Protein AF-A0A1L8ZC29-F1 (afdb_monomer_lite)

Foldseek 3Di:
DDDDCVVPVVVVVVVVVVVVVVLQPLLVLLQVLLCVQQNQLLNLLLSLQSNLLVVLQLHNVSSNVLSPQSNVQLNVQLPDDDDPVCNVVSSVPVSNPVSNVVSNVCCVPPSNVSNVVLVVLLVVLVVLVVVLVVVDPVSVVVSVVCLVCQLVVVVPDSSNVSSVPVVVPD

Organism: Borrelia bissettiae (NCBI:txid64897)

InterPro domains:
  IPR003352 Phosphotransferase system, EIIC [PF02378] (9-167)
  IPR013014 Phosphotransferase system, EIIC component, type 2 [PS51104] (1-170)
  IPR050864 Bacterial PTS System Sugar Transport Components [PTHR30505] (7-170)

Sequence (170 aa):
DGPNFSEHPFYKQIADIGSVAFGLMLPVLAGFISMSIADKPGLAPGLVGGVMSGNVKAGFLGAIFAGFLAGYVARFLARRSVPEWLRPVMPIFVIPLISTTIVGFFMLYVGVYVGEFMGVLESGLKSLQSNSETFGVLGKIFLGLVLGSMITVDMGGPFNKVAFLFGVGL

Radius of gyration: 19.8 Å; chains: 1; bounding box: 46×38×58 Å

pLDDT: mean 90.66, std 8.18, range [42.75, 98.5]

Structure (mmCIF, N/CA/C/O backbone):
data_AF-A0A1L8ZC29-F1
#
_entry.id   AF-A0A1L8ZC29-F1
#
loop_
_atom_site.group_PDB
_atom_site.id
_atom_site.type_symbol
_atom_site.label_atom_id
_atom_site.label_alt_id
_atom_site.label_comp_id
_atom_site.label_asym_id
_atom_site.label_entity_id
_atom_site.label_seq_id
_atom_site.pdbx_PDB_ins_code
_atom_site.Cartn_x
_atom_site.Cartn_y
_atom_site.Cartn_z
_atom_site.occupancy
_atom_site.B_iso_or_equiv
_atom_site.auth_seq_id
_atom_site.auth_comp_id
_atom_site.auth_asym_id
_atom_site.auth_atom_id
_atom_site.pdbx_PDB_model_num
ATOM 1 N N . ASP A 1 1 ? 11.180 -6.069 -22.873 1.00 42.75 1 ASP A N 1
ATOM 2 C CA . ASP A 1 1 ? 11.409 -7.453 -23.343 1.00 42.75 1 ASP A CA 1
ATOM 3 C C . ASP A 1 1 ? 12.067 -8.301 -22.268 1.00 42.75 1 ASP A C 1
ATOM 5 O O . ASP A 1 1 ? 13.285 -8.320 -22.141 1.00 42.75 1 ASP A O 1
ATOM 9 N N . GLY A 1 2 ? 11.251 -8.943 -21.430 1.00 62.16 2 GLY A N 1
ATOM 10 C CA . GLY A 1 2 ? 11.735 -9.944 -20.479 1.00 62.16 2 GLY A CA 1
ATOM 11 C C . GLY A 1 2 ? 11.930 -11.310 -21.152 1.00 62.16 2 GLY A C 1
ATOM 12 O O . GLY A 1 2 ? 11.455 -11.517 -22.271 1.00 62.16 2 GLY A O 1
ATOM 13 N N . PRO A 1 3 ? 12.607 -12.258 -20.487 1.00 66.88 3 PRO A N 1
ATOM 14 C CA . PRO A 1 3 ? 12.723 -13.625 -20.985 1.00 66.88 3 PRO A CA 1
ATOM 15 C C . PRO A 1 3 ? 11.333 -14.251 -21.200 1.00 66.88 3 PRO A C 1
ATOM 17 O O . PRO A 1 3 ? 10.499 -14.280 -20.295 1.00 66.88 3 PRO A O 1
ATOM 20 N N . ASN A 1 4 ? 11.073 -14.741 -22.415 1.00 76.00 4 ASN A N 1
ATOM 21 C CA . ASN A 1 4 ? 9.815 -15.396 -22.760 1.00 76.00 4 ASN A CA 1
ATOM 22 C C . ASN A 1 4 ? 9.867 -16.873 -22.350 1.00 76.00 4 ASN A C 1
ATOM 24 O O . ASN A 1 4 ? 10.484 -17.694 -23.022 1.00 76.00 4 ASN A O 1
ATOM 28 N N . PHE A 1 5 ? 9.196 -17.217 -21.252 1.00 82.19 5 PHE A N 1
ATOM 29 C CA . PHE A 1 5 ? 9.131 -18.592 -20.749 1.00 82.19 5 PHE A CA 1
ATOM 30 C C . PHE A 1 5 ? 7.955 -19.402 -21.314 1.00 82.19 5 PHE A C 1
ATOM 32 O O . PHE A 1 5 ? 7.661 -20.480 -20.804 1.00 82.19 5 PHE A O 1
ATOM 39 N N . SER A 1 6 ? 7.266 -18.918 -22.356 1.00 80.00 6 SER A N 1
ATOM 40 C CA . SER A 1 6 ? 6.094 -19.608 -22.925 1.00 80.00 6 SER A CA 1
ATOM 41 C C . SER A 1 6 ? 6.416 -21.023 -23.410 1.00 80.00 6 SER A C 1
ATOM 43 O O . SER A 1 6 ? 5.568 -21.906 -23.319 1.00 80.00 6 SER A O 1
ATOM 45 N N . GLU A 1 7 ? 7.650 -21.248 -23.859 1.00 85.44 7 GLU A N 1
ATOM 46 C CA . GLU A 1 7 ? 8.144 -22.544 -24.339 1.00 85.44 7 GLU A CA 1
ATOM 47 C C . GLU A 1 7 ? 8.730 -23.422 -23.217 1.00 85.44 7 GLU A C 1
ATOM 49 O O . GLU A 1 7 ? 9.054 -24.589 -23.436 1.00 85.44 7 GLU A O 1
ATOM 54 N N . HIS A 1 8 ? 8.829 -22.900 -21.989 1.00 89.56 8 HIS A N 1
ATOM 55 C CA . HIS A 1 8 ? 9.391 -23.605 -20.840 1.00 89.56 8 HIS A CA 1
ATOM 56 C C . HIS A 1 8 ? 8.429 -23.598 -19.636 1.00 89.56 8 HIS A C 1
ATOM 58 O O . HIS A 1 8 ? 8.551 -22.751 -18.743 1.00 89.56 8 HIS A O 1
ATOM 64 N N . PRO A 1 9 ? 7.502 -24.576 -19.555 1.00 88.19 9 PRO A N 1
ATOM 65 C CA . PRO A 1 9 ? 6.423 -24.593 -18.563 1.00 88.19 9 PRO A CA 1
ATOM 66 C C . PRO A 1 9 ? 6.889 -24.495 -17.104 1.00 88.19 9 PRO A C 1
ATOM 68 O O . PRO A 1 9 ? 6.255 -23.813 -16.304 1.00 88.19 9 PRO A O 1
ATOM 71 N N . PHE A 1 10 ? 8.011 -25.133 -16.759 1.00 92.19 10 PHE A N 1
ATOM 72 C CA . PHE A 1 10 ? 8.571 -25.091 -15.406 1.00 92.19 10 PHE A CA 1
ATOM 73 C C . PHE A 1 10 ? 9.043 -23.682 -15.009 1.00 92.19 10 PHE A C 1
ATOM 75 O O . PHE A 1 10 ? 8.689 -23.184 -13.943 1.00 92.19 10 PHE A O 1
ATOM 82 N N . TYR A 1 11 ? 9.795 -22.999 -15.879 1.00 90.75 11 TYR A N 1
ATOM 83 C CA . TYR A 1 11 ? 10.269 -21.638 -15.601 1.00 90.75 11 TYR A CA 1
ATOM 84 C C . TYR A 1 11 ? 9.126 -20.626 -15.598 1.00 90.75 11 TYR A C 1
ATOM 86 O O . TYR A 1 11 ? 9.135 -19.700 -14.788 1.00 90.75 11 TYR A O 1
ATOM 94 N N . LYS A 1 12 ? 8.106 -20.840 -16.437 1.00 90.12 12 LYS A N 1
ATOM 95 C CA . LYS A 1 12 ? 6.887 -20.032 -16.418 1.00 90.12 12 LYS A CA 1
ATOM 96 C C . LYS A 1 12 ? 6.177 -20.107 -15.065 1.00 90.12 12 LYS A C 1
ATOM 98 O O . LYS A 1 12 ? 5.857 -19.069 -14.504 1.00 90.12 12 LYS A O 1
ATOM 103 N N . GLN A 1 13 ? 6.010 -21.305 -14.501 1.00 91.88 13 GLN A N 1
ATOM 104 C CA . GLN A 1 13 ? 5.400 -21.470 -13.175 1.00 91.88 13 GLN A CA 1
ATOM 105 C C . GLN A 1 13 ? 6.171 -20.719 -12.081 1.00 91.88 13 GLN A C 1
ATOM 107 O O . GLN A 1 13 ? 5.561 -20.083 -11.225 1.00 91.88 13 GLN A O 1
ATOM 112 N N . ILE A 1 14 ? 7.507 -20.752 -12.119 1.00 92.69 14 ILE A N 1
ATOM 113 C CA . ILE A 1 14 ? 8.344 -19.995 -11.176 1.00 92.69 14 ILE A CA 1
ATOM 114 C C . ILE A 1 14 ? 8.129 -18.484 -11.347 1.00 92.69 14 ILE A C 1
ATOM 116 O O . ILE A 1 14 ? 7.972 -17.773 -10.353 1.00 92.69 14 ILE A O 1
ATOM 120 N N . ALA A 1 15 ? 8.094 -17.993 -12.589 1.00 89.00 15 ALA A N 1
ATOM 121 C CA . ALA A 1 15 ? 7.845 -16.583 -12.880 1.00 89.00 15 ALA A CA 1
ATOM 122 C C . ALA A 1 15 ? 6.455 -16.134 -12.396 1.00 89.00 15 ALA A C 1
ATOM 124 O O . ALA A 1 15 ? 6.352 -15.103 -11.734 1.00 89.00 15 ALA A O 1
ATOM 125 N N . ASP A 1 16 ? 5.416 -16.941 -12.634 1.00 90.12 16 ASP A N 1
ATOM 126 C CA . ASP A 1 16 ? 4.041 -16.660 -12.207 1.00 90.12 16 ASP A CA 1
ATOM 127 C C . ASP A 1 16 ? 3.933 -16.576 -10.670 1.00 90.12 16 ASP A C 1
ATOM 129 O O . ASP A 1 16 ? 3.287 -15.670 -10.137 1.00 90.12 16 ASP A O 1
ATOM 133 N N . ILE A 1 17 ? 4.623 -17.461 -9.935 1.00 92.25 17 ILE A N 1
ATOM 134 C CA . ILE A 1 17 ? 4.730 -17.380 -8.464 1.00 92.25 17 ILE A CA 1
ATOM 135 C C . ILE A 1 17 ? 5.389 -16.059 -8.044 1.00 92.25 17 ILE A C 1
ATOM 137 O O . ILE A 1 17 ? 4.923 -15.399 -7.111 1.00 92.25 17 ILE A O 1
ATOM 141 N N . GLY A 1 18 ? 6.448 -15.647 -8.747 1.00 89.94 18 GLY A N 1
ATOM 142 C CA . GLY A 1 18 ? 7.095 -14.354 -8.541 1.00 89.94 18 GLY A CA 1
ATOM 143 C C . GLY A 1 18 ? 6.129 -13.184 -8.738 1.00 89.94 18 GLY A C 1
ATOM 144 O O . GLY A 1 18 ? 6.053 -12.303 -7.883 1.00 89.94 18 GLY A O 1
ATOM 145 N N . SER A 1 19 ? 5.332 -13.196 -9.809 1.00 87.12 19 SER A N 1
ATOM 146 C CA . SER A 1 19 ? 4.326 -12.163 -10.082 1.00 87.12 19 SER A CA 1
ATOM 147 C C . SER A 1 19 ? 3.270 -12.066 -8.978 1.00 87.12 19 SER A C 1
ATOM 149 O O . SER A 1 19 ? 2.916 -10.959 -8.568 1.00 87.12 19 SER A O 1
ATOM 151 N N . VAL A 1 20 ? 2.814 -13.200 -8.435 1.00 91.25 20 VAL A N 1
ATOM 152 C CA . VAL A 1 20 ? 1.909 -13.214 -7.274 1.00 91.25 20 VAL A CA 1
ATOM 153 C C . VAL A 1 20 ? 2.578 -12.572 -6.056 1.00 91.25 20 VAL A C 1
ATOM 155 O O . VAL A 1 20 ? 1.971 -11.724 -5.401 1.00 91.25 20 VAL A O 1
ATOM 158 N N . ALA A 1 21 ? 3.837 -12.919 -5.771 1.00 90.00 21 ALA A N 1
ATOM 159 C CA . ALA A 1 21 ? 4.580 -12.348 -4.650 1.00 90.00 21 ALA A CA 1
ATOM 160 C C . ALA A 1 21 ? 4.760 -10.823 -4.781 1.00 90.00 21 ALA A C 1
ATOM 162 O O . ALA A 1 21 ? 4.547 -10.097 -3.809 1.00 90.00 21 ALA A O 1
ATOM 163 N N . PHE A 1 22 ? 5.072 -10.317 -5.979 1.00 86.44 22 PHE A N 1
ATOM 164 C CA . PHE A 1 22 ? 5.141 -8.875 -6.239 1.00 86.44 22 PHE A CA 1
ATOM 165 C C . PHE A 1 22 ? 3.788 -8.181 -6.046 1.00 86.44 22 PHE A C 1
ATOM 167 O O . PHE A 1 22 ? 3.735 -7.092 -5.471 1.00 86.44 22 PHE A O 1
ATOM 174 N N . GLY A 1 23 ? 2.687 -8.827 -6.444 1.00 88.88 23 GLY A N 1
ATOM 175 C CA . GLY A 1 23 ? 1.330 -8.318 -6.223 1.00 88.88 23 GLY A CA 1
ATOM 176 C C . GLY A 1 23 ? 0.970 -8.138 -4.743 1.00 88.88 23 GLY A C 1
ATOM 177 O O . GLY A 1 23 ? 0.178 -7.261 -4.397 1.00 88.88 23 GLY A O 1
ATOM 178 N N . LEU A 1 24 ? 1.595 -8.906 -3.845 1.00 93.62 24 LEU A N 1
ATOM 179 C CA . LEU A 1 24 ? 1.388 -8.795 -2.399 1.00 93.62 24 LEU A CA 1
ATOM 180 C C . LEU A 1 24 ? 2.156 -7.638 -1.750 1.00 93.62 24 LEU A C 1
ATOM 182 O O . LEU A 1 24 ? 1.872 -7.306 -0.601 1.00 93.62 24 LEU 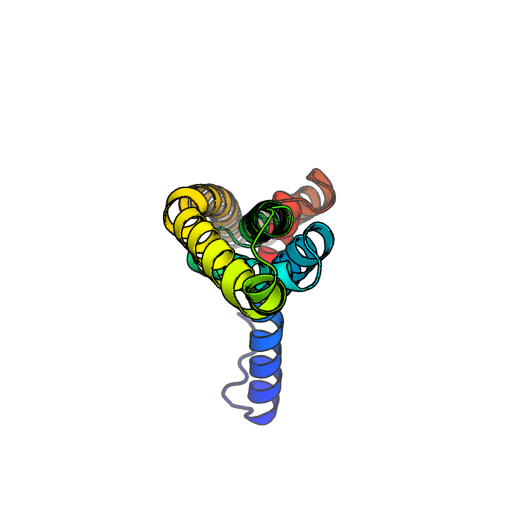A O 1
ATOM 186 N N . MET A 1 25 ? 3.073 -6.977 -2.461 1.00 92.44 25 MET A N 1
ATOM 187 C CA . MET A 1 25 ? 3.902 -5.912 -1.891 1.00 92.44 25 MET A CA 1
ATOM 188 C C . MET A 1 25 ? 3.070 -4.752 -1.318 1.00 92.44 25 MET A C 1
ATOM 190 O O . MET A 1 25 ? 3.300 -4.342 -0.179 1.00 92.44 25 MET A O 1
ATOM 194 N N . LEU A 1 26 ? 2.101 -4.225 -2.081 1.00 94.00 26 LEU A N 1
ATOM 195 C CA . LEU A 1 26 ? 1.273 -3.090 -1.644 1.00 94.00 26 LEU A CA 1
ATOM 196 C C . LEU A 1 26 ? 0.305 -3.466 -0.511 1.00 94.00 26 LEU A C 1
ATOM 198 O O . LEU A 1 26 ? 0.278 -2.738 0.486 1.00 94.00 26 LEU A O 1
ATOM 202 N N . PRO A 1 27 ? -0.440 -4.593 -0.594 1.00 97.19 27 PRO A N 1
ATOM 203 C CA . PRO A 1 27 ? -1.260 -5.067 0.516 1.00 97.19 27 PRO A CA 1
ATOM 204 C C . PRO A 1 27 ? -0.448 -5.254 1.792 1.00 97.19 27 PRO A C 1
ATOM 206 O O . PRO A 1 27 ? -0.811 -4.696 2.821 1.00 97.19 27 PRO A O 1
ATOM 209 N N . VAL A 1 28 ? 0.672 -5.980 1.729 1.00 97.25 28 VAL A N 1
ATOM 210 C CA . VAL A 1 28 ? 1.504 -6.284 2.901 1.00 97.25 28 VAL A CA 1
ATOM 211 C C . VAL A 1 28 ? 2.037 -5.002 3.539 1.00 97.25 28 VAL A C 1
ATOM 213 O O . VAL A 1 28 ? 1.899 -4.829 4.749 1.00 97.25 28 VAL A O 1
ATOM 216 N N . LEU A 1 29 ? 2.569 -4.071 2.742 1.00 95.69 29 LEU A N 1
ATOM 217 C CA . LEU A 1 29 ? 3.037 -2.776 3.238 1.00 95.69 29 LEU A CA 1
ATOM 218 C C . LEU A 1 29 ? 1.930 -2.019 3.985 1.00 95.69 29 LEU A C 1
ATOM 220 O O . LEU A 1 29 ? 2.107 -1.647 5.145 1.00 95.69 29 LEU A O 1
ATOM 224 N N . ALA A 1 30 ? 0.785 -1.801 3.334 1.00 97.88 30 ALA A N 1
ATOM 225 C CA . ALA A 1 30 ? -0.325 -1.047 3.910 1.00 97.88 30 ALA A CA 1
ATOM 226 C C . ALA A 1 30 ? -0.917 -1.750 5.145 1.00 97.88 30 ALA A C 1
ATOM 228 O O . ALA A 1 30 ? -1.234 -1.105 6.147 1.00 97.88 30 ALA A O 1
ATOM 229 N N . GLY A 1 31 ? -1.013 -3.081 5.096 1.00 98.25 31 GLY A N 1
ATOM 230 C CA . GLY A 1 31 ? -1.463 -3.935 6.189 1.00 98.25 31 GLY A CA 1
ATOM 231 C C . GLY A 1 31 ? -0.600 -3.789 7.436 1.00 98.25 31 GLY A C 1
ATOM 232 O O . GLY A 1 31 ? -1.137 -3.552 8.516 1.00 98.25 31 GLY A O 1
ATOM 233 N N . PHE A 1 32 ? 0.727 -3.864 7.298 1.00 98.06 32 PHE A N 1
ATOM 234 C CA . PHE A 1 32 ? 1.639 -3.724 8.435 1.00 98.06 32 PHE A CA 1
ATOM 235 C C . PHE A 1 32 ? 1.750 -2.284 8.948 1.00 98.06 32 PHE A C 1
ATOM 237 O O . PHE A 1 32 ? 1.838 -2.098 10.162 1.00 98.06 32 PHE A O 1
ATOM 244 N N . ILE A 1 33 ? 1.653 -1.266 8.081 1.00 98.06 33 ILE A N 1
ATOM 245 C CA . ILE A 1 33 ? 1.534 0.135 8.529 1.00 98.06 33 ILE A CA 1
ATOM 246 C C . ILE A 1 33 ? 0.280 0.284 9.399 1.00 98.06 33 ILE A C 1
ATOM 248 O O . ILE A 1 33 ? 0.365 0.730 10.541 1.00 98.06 33 ILE A O 1
ATOM 252 N N . SER A 1 34 ? -0.873 -0.168 8.904 1.00 98.50 34 SER A N 1
ATOM 253 C CA . SER A 1 34 ? -2.141 -0.095 9.635 1.00 98.50 34 SER A CA 1
ATOM 254 C C . SER A 1 34 ? -2.100 -0.877 10.954 1.00 98.50 34 SER A C 1
ATOM 256 O O . SER A 1 34 ? -2.488 -0.364 12.009 1.00 98.50 34 SER A O 1
ATOM 258 N N . MET A 1 35 ? -1.562 -2.100 10.921 1.00 98.12 35 MET A N 1
ATOM 259 C CA . MET A 1 35 ? -1.406 -2.955 12.097 1.00 98.12 35 MET A CA 1
ATOM 260 C C . MET A 1 35 ? -0.482 -2.338 13.149 1.00 98.12 35 MET A C 1
ATOM 262 O O . MET A 1 35 ? -0.751 -2.476 14.336 1.00 98.12 35 MET A O 1
ATOM 266 N N . SER A 1 36 ? 0.566 -1.612 12.753 1.00 98.12 36 SER A N 1
ATOM 267 C CA . SER A 1 36 ? 1.441 -0.931 13.718 1.00 98.12 36 SER A CA 1
ATOM 268 C C . SER A 1 36 ? 0.752 0.218 14.472 1.00 98.12 36 SER A C 1
ATOM 270 O O . SER A 1 36 ? 1.223 0.628 15.530 1.00 98.12 36 SER A O 1
ATOM 272 N N . ILE A 1 37 ? -0.379 0.726 13.961 1.00 98.06 37 ILE A N 1
ATOM 273 C CA . ILE A 1 37 ? -1.143 1.831 14.563 1.00 98.06 37 ILE A CA 1
ATOM 274 C C . ILE A 1 37 ? -2.328 1.325 15.399 1.00 98.06 37 ILE A C 1
ATOM 276 O O . ILE A 1 37 ? -2.632 1.909 16.444 1.00 98.06 37 ILE A O 1
ATOM 280 N N . ALA A 1 38 ? -3.027 0.291 14.923 1.00 96.50 38 ALA A N 1
ATOM 281 C CA . ALA A 1 38 ? -4.293 -0.188 15.490 1.00 96.50 38 ALA A CA 1
ATOM 282 C C . ALA A 1 38 ? -4.266 -1.647 15.964 1.00 96.50 38 ALA A C 1
ATOM 284 O O . ALA A 1 38 ? -5.331 -2.203 16.230 1.00 96.50 38 ALA A O 1
ATOM 285 N N . ASP A 1 39 ? -3.086 -2.264 16.040 1.00 95.75 39 ASP A N 1
ATOM 286 C CA . ASP A 1 39 ? -2.895 -3.692 16.295 1.00 95.75 39 ASP A CA 1
ATOM 287 C C . ASP A 1 39 ? -3.612 -4.575 15.250 1.00 95.75 39 ASP A C 1
ATOM 289 O O . ASP A 1 39 ? -3.906 -4.167 14.123 1.00 95.75 39 ASP A O 1
ATOM 293 N N . LYS A 1 40 ? -3.898 -5.830 15.611 1.00 95.06 40 LYS A N 1
ATOM 294 C CA . LYS A 1 40 ? -4.534 -6.838 14.745 1.00 95.06 40 LYS A CA 1
ATOM 295 C C . LYS A 1 40 ? -5.816 -6.356 14.031 1.00 95.06 40 LYS A C 1
ATOM 297 O O . LYS A 1 40 ? -5.960 -6.688 12.855 1.00 95.06 40 LYS A O 1
ATOM 302 N N . PRO A 1 41 ? -6.721 -5.569 14.654 1.00 95.31 41 PRO A N 1
ATOM 303 C CA . PRO A 1 41 ? -7.924 -5.060 13.980 1.00 95.31 41 PRO A CA 1
ATOM 304 C C . PRO A 1 41 ? -7.647 -4.196 12.743 1.00 95.31 41 PRO A C 1
ATOM 306 O O . PRO A 1 41 ? -8.481 -4.126 11.842 1.00 95.31 41 PRO A O 1
ATOM 309 N N . GLY A 1 42 ? -6.487 -3.532 12.691 1.00 96.88 42 GLY A N 1
ATOM 310 C CA . GLY A 1 42 ? -6.077 -2.697 11.562 1.00 96.88 42 GLY A CA 1
ATOM 311 C C . GLY A 1 42 ? -5.578 -3.483 10.348 1.00 96.88 42 GLY A C 1
ATOM 312 O O . GLY A 1 42 ? -5.510 -2.925 9.253 1.00 96.88 42 GLY A O 1
ATOM 313 N N . LEU A 1 43 ? -5.248 -4.768 10.494 1.00 97.69 43 LEU A N 1
ATOM 314 C CA . LEU A 1 43 ? -4.594 -5.530 9.430 1.00 97.69 43 LEU A CA 1
ATOM 315 C C . LEU A 1 43 ? -5.477 -5.654 8.180 1.00 97.69 43 LEU A C 1
ATOM 317 O O . LEU A 1 43 ? -5.056 -5.270 7.093 1.00 97.69 43 LEU A O 1
ATOM 321 N N . ALA A 1 44 ? -6.714 -6.133 8.337 1.00 97.38 44 ALA A N 1
ATOM 322 C CA . ALA A 1 44 ? -7.650 -6.318 7.227 1.00 97.38 44 ALA A CA 1
ATOM 323 C C . ALA A 1 44 ? -7.930 -5.026 6.427 1.00 97.38 44 ALA A C 1
ATOM 325 O O . ALA A 1 44 ? -7.729 -5.047 5.210 1.00 97.38 44 ALA A O 1
ATOM 326 N N . PRO A 1 45 ? -8.312 -3.887 7.047 1.00 97.94 45 PRO A N 1
ATOM 327 C CA . PRO A 1 45 ? -8.539 -2.656 6.290 1.00 97.94 45 PRO A CA 1
ATOM 328 C C . PRO A 1 45 ? -7.261 -2.121 5.633 1.00 97.94 45 PRO A C 1
ATOM 330 O O . PRO A 1 45 ? -7.336 -1.555 4.545 1.00 97.94 45 PRO A O 1
ATOM 333 N N . GLY A 1 46 ? -6.088 -2.336 6.244 1.00 98.25 46 GLY A N 1
ATOM 334 C CA . GLY A 1 46 ? -4.803 -1.976 5.641 1.00 98.25 46 GLY A CA 1
ATOM 335 C C . GLY A 1 46 ? -4.488 -2.806 4.394 1.00 98.25 46 GLY A C 1
ATOM 336 O O . GLY A 1 46 ? -4.155 -2.237 3.358 1.00 98.25 46 GLY A O 1
ATOM 337 N N . LEU A 1 47 ? -4.668 -4.132 4.455 1.00 98.31 47 LEU A N 1
ATOM 338 C CA . LEU A 1 47 ? -4.488 -5.027 3.304 1.00 98.31 47 LEU A CA 1
ATOM 339 C C . LEU A 1 47 ? -5.405 -4.624 2.141 1.00 98.31 47 LEU A C 1
ATOM 341 O O . LEU A 1 47 ? -4.941 -4.492 1.010 1.00 98.31 47 LEU A O 1
ATOM 345 N N . VAL A 1 48 ? -6.691 -4.379 2.421 1.00 97.88 48 VAL A N 1
ATOM 346 C CA . VAL A 1 48 ? -7.655 -3.939 1.399 1.00 97.88 48 VAL A CA 1
ATOM 347 C C . VAL A 1 48 ? -7.259 -2.578 0.831 1.00 97.88 48 VAL A C 1
ATOM 349 O O . VAL A 1 48 ? -7.256 -2.409 -0.385 1.00 97.88 48 VAL A O 1
ATOM 352 N N . GLY A 1 49 ? -6.850 -1.629 1.676 1.00 97.75 49 GLY A N 1
ATOM 353 C CA . GLY A 1 49 ? -6.332 -0.334 1.235 1.00 97.75 49 GLY A CA 1
ATOM 354 C C . GLY A 1 49 ? -5.131 -0.453 0.288 1.00 97.75 49 GLY A C 1
ATOM 355 O O . GLY A 1 49 ? -5.070 0.254 -0.717 1.00 97.75 49 GLY A O 1
ATOM 356 N N . GLY A 1 50 ? -4.215 -1.388 0.556 1.00 97.06 50 GLY A N 1
ATOM 357 C CA . GLY A 1 50 ? -3.074 -1.671 -0.319 1.00 97.06 50 GLY A CA 1
ATOM 358 C C . GLY A 1 50 ? -3.451 -2.353 -1.640 1.00 97.06 50 GLY A C 1
ATOM 359 O O . GLY A 1 50 ? -2.852 -2.053 -2.668 1.00 97.06 50 GLY A O 1
ATOM 360 N N . VAL A 1 51 ? -4.473 -3.218 -1.667 1.00 96.75 51 VAL A N 1
ATOM 361 C CA . VAL A 1 51 ? -5.029 -3.736 -2.938 1.00 96.75 51 VAL A CA 1
ATOM 362 C C . VAL A 1 51 ? -5.642 -2.590 -3.748 1.00 96.75 51 VAL A C 1
ATOM 364 O O . VAL A 1 51 ? -5.380 -2.439 -4.941 1.00 96.75 51 VAL A O 1
ATOM 367 N N . MET A 1 52 ? -6.431 -1.743 -3.085 1.00 96.38 52 MET A N 1
ATOM 368 C CA . MET A 1 52 ? -7.099 -0.606 -3.713 1.00 96.38 52 MET A CA 1
ATOM 369 C C . MET A 1 52 ? -6.102 0.395 -4.300 1.00 96.38 52 MET A C 1
ATOM 371 O O . MET A 1 52 ? -6.367 0.938 -5.369 1.00 96.38 52 MET A O 1
ATOM 375 N N . SER A 1 53 ? -4.946 0.610 -3.660 1.00 95.00 53 SER A N 1
ATOM 376 C CA . SER A 1 53 ? -3.917 1.514 -4.187 1.00 95.00 53 SER A CA 1
ATOM 377 C C . SER A 1 53 ? -3.328 1.041 -5.515 1.00 95.00 53 SER A C 1
ATOM 379 O O . SER A 1 53 ? -3.041 1.873 -6.375 1.00 95.00 53 SER A O 1
ATOM 381 N N . GLY A 1 54 ? -3.194 -0.273 -5.712 1.00 91.94 54 GLY A N 1
ATOM 382 C CA . GLY A 1 54 ? -2.833 -0.854 -7.004 1.00 91.94 54 GLY A CA 1
ATOM 383 C C . GLY A 1 54 ? -3.918 -0.615 -8.056 1.00 91.94 54 GLY A C 1
ATOM 384 O O . GLY A 1 54 ? -3.626 -0.119 -9.142 1.00 91.94 54 GLY A O 1
ATOM 385 N N . ASN A 1 55 ? -5.180 -0.883 -7.708 1.00 92.88 55 ASN A N 1
ATOM 386 C CA . ASN A 1 55 ? -6.316 -0.763 -8.632 1.00 92.88 55 ASN A CA 1
ATOM 387 C C . ASN A 1 55 ? -6.532 0.668 -9.145 1.00 92.88 55 ASN A C 1
ATOM 389 O O . ASN A 1 55 ? -6.826 0.860 -10.322 1.00 92.88 55 ASN A O 1
ATOM 393 N N . VAL A 1 56 ? -6.354 1.676 -8.285 1.00 93.94 56 VAL A N 1
ATOM 394 C CA . VAL A 1 56 ? -6.473 3.096 -8.670 1.00 93.94 56 VAL A CA 1
ATOM 395 C C . VAL A 1 56 ? -5.162 3.688 -9.198 1.00 93.94 56 VAL A C 1
ATOM 397 O O . VAL A 1 56 ? -5.051 4.901 -9.341 1.00 93.94 56 VAL A O 1
ATOM 400 N N . LYS A 1 57 ? -4.150 2.849 -9.470 1.00 90.31 57 LYS A N 1
ATOM 401 C CA . LYS A 1 57 ? -2.809 3.241 -9.947 1.00 90.31 57 LYS A CA 1
ATOM 402 C C . LYS A 1 57 ? -2.048 4.208 -9.026 1.00 90.31 57 LYS A C 1
ATOM 404 O O . LYS A 1 57 ? -1.046 4.785 -9.428 1.00 90.31 57 LYS A O 1
ATOM 409 N N . ALA A 1 58 ? -2.461 4.344 -7.766 1.00 90.56 58 ALA A N 1
ATOM 410 C CA . ALA A 1 58 ? -1.743 5.123 -6.754 1.00 90.56 58 ALA A CA 1
ATOM 411 C C . ALA A 1 58 ? -0.458 4.432 -6.264 1.00 90.56 58 ALA A C 1
ATOM 413 O O . ALA A 1 58 ? 0.399 5.065 -5.640 1.00 90.56 58 ALA A O 1
ATOM 414 N N . GLY A 1 59 ? -0.319 3.130 -6.529 1.00 89.56 59 GLY A N 1
ATOM 415 C CA . GLY A 1 59 ? 0.910 2.376 -6.311 1.00 89.56 59 GLY A CA 1
ATOM 416 C C . GLY A 1 59 ? 1.389 2.423 -4.858 1.00 89.56 59 GLY A C 1
ATOM 417 O O . GLY A 1 59 ? 0.599 2.300 -3.916 1.00 89.56 59 GLY A O 1
ATOM 418 N N . PHE A 1 60 ? 2.701 2.598 -4.679 1.00 89.31 60 PHE A N 1
ATOM 419 C CA . PHE A 1 60 ? 3.354 2.586 -3.366 1.00 89.31 60 PHE A CA 1
ATOM 420 C C . PHE A 1 60 ? 2.945 3.766 -2.477 1.00 89.31 60 PHE A C 1
ATOM 422 O O . PHE A 1 60 ? 2.677 3.576 -1.292 1.00 89.31 60 PHE A O 1
ATOM 429 N N . LEU A 1 61 ? 2.836 4.972 -3.045 1.00 91.00 61 LEU A N 1
ATOM 430 C CA . LEU A 1 61 ? 2.416 6.157 -2.295 1.00 91.00 61 LEU A CA 1
ATOM 431 C C . LEU A 1 61 ? 0.971 6.013 -1.805 1.00 91.00 61 LEU A C 1
ATOM 433 O O . LEU A 1 61 ? 0.682 6.269 -0.636 1.00 91.00 61 LEU A O 1
ATOM 437 N N . GLY A 1 62 ? 0.085 5.510 -2.669 1.00 93.50 62 GLY A N 1
ATOM 438 C CA . GLY A 1 62 ? -1.278 5.163 -2.281 1.00 93.50 62 GLY A CA 1
ATOM 439 C C . GLY A 1 62 ? -1.332 4.095 -1.189 1.00 93.50 62 GLY A C 1
ATOM 440 O O . GLY A 1 62 ? -2.153 4.208 -0.289 1.00 93.50 62 GLY A O 1
ATOM 441 N N . ALA A 1 63 ? -0.450 3.090 -1.224 1.00 95.31 63 ALA A N 1
ATOM 442 C CA . ALA A 1 63 ? -0.401 2.038 -0.206 1.00 95.31 63 ALA A CA 1
ATOM 443 C C . ALA A 1 63 ? 0.034 2.576 1.165 1.00 95.31 63 ALA A C 1
ATOM 445 O O . ALA A 1 63 ? -0.579 2.239 2.176 1.00 95.31 63 ALA A O 1
ATOM 446 N N . ILE A 1 64 ? 1.048 3.449 1.209 1.00 94.38 64 ILE A N 1
ATOM 447 C CA . ILE A 1 64 ? 1.460 4.129 2.448 1.00 94.38 64 ILE A CA 1
ATOM 448 C C . ILE A 1 64 ? 0.291 4.937 3.006 1.00 94.38 64 ILE A C 1
ATOM 450 O O . ILE A 1 64 ? -0.076 4.785 4.173 1.00 94.38 64 ILE A O 1
ATOM 454 N N . PHE A 1 65 ? -0.310 5.775 2.160 1.00 94.94 65 PHE A N 1
ATOM 455 C CA . PHE A 1 65 ? -1.420 6.629 2.552 1.00 94.94 65 PHE A CA 1
ATOM 456 C C . PHE A 1 65 ? -2.612 5.805 3.069 1.00 94.94 65 PHE A C 1
ATOM 458 O O . PHE A 1 65 ? -3.122 6.066 4.159 1.00 94.94 65 PHE A O 1
ATOM 465 N N . ALA A 1 66 ? -3.014 4.767 2.331 1.00 97.25 66 ALA A N 1
ATOM 466 C CA . ALA A 1 66 ? -4.101 3.873 2.712 1.00 97.25 66 ALA A CA 1
ATOM 467 C C . ALA A 1 66 ? -3.799 3.119 4.014 1.00 97.25 66 ALA A C 1
ATOM 469 O O . ALA A 1 66 ? -4.692 2.965 4.843 1.00 97.25 66 ALA A O 1
ATOM 470 N N . GLY A 1 67 ? -2.550 2.692 4.226 1.00 97.81 67 GLY A N 1
ATOM 471 C CA . GLY A 1 67 ? -2.110 2.046 5.462 1.00 97.81 67 GLY A CA 1
ATOM 472 C C . GLY A 1 67 ? -2.251 2.957 6.681 1.00 97.81 67 GLY A C 1
ATOM 473 O O . GLY A 1 67 ? -2.811 2.544 7.697 1.00 97.81 67 GLY A O 1
ATOM 474 N N . PHE A 1 68 ? -1.819 4.219 6.575 1.00 98.00 68 PHE A N 1
ATOM 475 C CA . PHE A 1 68 ? -2.017 5.203 7.644 1.00 98.00 68 PHE A CA 1
ATOM 476 C C . PHE A 1 68 ? -3.499 5.490 7.885 1.00 98.00 68 PHE A C 1
ATOM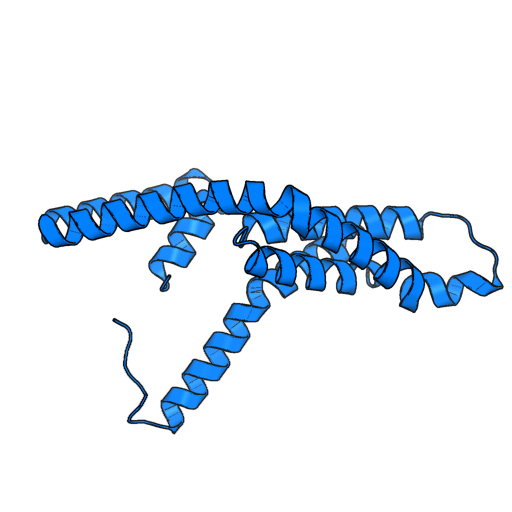 478 O O . PHE A 1 68 ? -3.947 5.452 9.031 1.00 98.00 68 PHE A O 1
ATOM 485 N N . LEU A 1 69 ? -4.272 5.730 6.823 1.00 98.06 69 LEU A N 1
ATOM 486 C CA . LEU A 1 69 ? -5.710 5.975 6.924 1.00 98.06 69 LEU A CA 1
ATOM 487 C C . LEU A 1 69 ? -6.422 4.809 7.625 1.00 98.06 69 LEU A C 1
ATOM 489 O O . LEU A 1 69 ? -7.142 5.026 8.599 1.00 98.06 69 LEU A O 1
ATOM 493 N N . ALA A 1 70 ? -6.175 3.576 7.180 1.00 98.38 70 ALA A N 1
ATOM 494 C CA . ALA A 1 70 ? -6.736 2.367 7.773 1.00 98.38 70 ALA A CA 1
ATOM 495 C C . ALA A 1 70 ? -6.362 2.226 9.251 1.00 98.38 70 ALA A C 1
ATOM 497 O O . ALA A 1 70 ? -7.237 1.959 10.077 1.00 98.38 70 ALA A O 1
ATOM 498 N N . GLY A 1 71 ? -5.096 2.474 9.595 1.00 98.25 71 GLY A N 1
ATOM 499 C CA . GLY A 1 71 ? -4.610 2.402 10.967 1.00 98.25 71 GLY A CA 1
ATOM 500 C C . GLY A 1 71 ? -5.288 3.425 11.874 1.00 98.25 71 GLY A C 1
ATOM 501 O O . GLY A 1 71 ? -5.790 3.081 12.942 1.00 98.25 71 GLY A O 1
ATOM 502 N N . TYR A 1 72 ? -5.378 4.687 11.454 1.00 98.38 72 TYR A N 1
ATOM 503 C CA . TYR A 1 72 ? -6.019 5.721 12.270 1.00 98.38 72 TYR A CA 1
ATOM 504 C C . TYR A 1 72 ? -7.531 5.525 12.400 1.00 98.38 72 TYR A C 1
ATOM 506 O O . TYR A 1 72 ? -8.060 5.691 13.501 1.00 98.38 72 TYR A O 1
ATOM 514 N N . VAL A 1 73 ? -8.221 5.114 11.332 1.00 98.00 73 VAL A N 1
ATOM 515 C CA . VAL A 1 73 ? -9.660 4.806 11.379 1.00 98.00 73 VAL A CA 1
ATOM 516 C C . VAL A 1 73 ? -9.923 3.607 12.295 1.00 98.00 73 VAL A C 1
ATOM 518 O O . VAL A 1 73 ? -10.771 3.688 13.185 1.00 98.00 73 VAL A O 1
ATOM 521 N N . ALA A 1 74 ? -9.148 2.527 12.163 1.00 97.94 74 ALA A N 1
ATOM 522 C CA . ALA A 1 74 ? -9.287 1.352 13.018 1.00 97.94 74 ALA A CA 1
ATOM 523 C C . ALA A 1 74 ? -8.996 1.675 14.490 1.00 97.94 74 ALA A C 1
ATOM 525 O O . ALA A 1 74 ? -9.758 1.278 15.373 1.00 97.94 74 ALA A O 1
ATOM 526 N N . ARG A 1 75 ? -7.949 2.463 14.765 1.00 97.69 75 ARG A N 1
ATOM 527 C CA . ARG A 1 75 ? -7.611 2.917 16.121 1.00 97.69 75 ARG A CA 1
ATOM 528 C C . ARG A 1 75 ? -8.699 3.807 16.716 1.00 97.69 75 ARG A C 1
ATOM 530 O O . ARG A 1 75 ? -8.979 3.713 17.910 1.00 97.69 75 ARG A O 1
ATOM 537 N N . PHE A 1 76 ? -9.305 4.674 15.908 1.00 97.19 76 PHE A N 1
ATOM 538 C CA . PHE A 1 76 ? -10.406 5.529 16.342 1.00 97.19 76 PHE A CA 1
ATOM 539 C C . PHE A 1 76 ? -11.615 4.696 16.784 1.00 97.19 76 PHE A C 1
ATOM 541 O O . PHE A 1 76 ? -12.140 4.915 17.876 1.00 97.19 76 PHE A O 1
ATOM 548 N N . LEU A 1 77 ? -12.000 3.692 15.991 1.00 95.62 77 LEU A N 1
ATOM 549 C CA . LEU A 1 77 ? -13.092 2.778 16.337 1.00 95.62 77 LEU A CA 1
ATOM 550 C C . LEU A 1 77 ? -12.765 1.926 17.571 1.00 95.62 77 LEU A C 1
ATOM 552 O O . LEU A 1 77 ? -13.619 1.756 18.439 1.00 95.62 77 LEU A O 1
ATOM 556 N N . ALA A 1 78 ? -11.524 1.446 17.689 1.00 93.44 78 ALA A N 1
ATOM 557 C CA . ALA A 1 78 ? -11.065 0.651 18.830 1.00 93.44 78 ALA A CA 1
ATOM 558 C C . ALA A 1 78 ? -11.124 1.410 20.166 1.00 93.44 78 ALA A C 1
ATOM 560 O O . ALA A 1 78 ? -11.290 0.801 21.219 1.00 93.44 78 ALA A O 1
ATOM 561 N N . ARG A 1 79 ? -11.004 2.742 20.137 1.00 92.69 79 ARG A N 1
ATOM 562 C CA . ARG A 1 79 ? -11.059 3.597 21.332 1.00 92.69 79 ARG A CA 1
ATOM 563 C C . ARG A 1 79 ? -12.475 3.921 21.797 1.00 92.69 79 ARG A C 1
ATOM 565 O O . ARG A 1 79 ? -12.630 4.551 22.844 1.00 92.69 79 ARG A O 1
ATOM 572 N N . ARG A 1 80 ? -13.512 3.548 21.043 1.00 92.44 80 ARG A N 1
ATOM 573 C CA . ARG A 1 80 ? -14.888 3.880 21.411 1.00 92.44 80 ARG A CA 1
ATOM 574 C C . ARG A 1 80 ? -15.391 2.956 22.517 1.00 92.44 80 ARG A C 1
ATOM 576 O O . ARG A 1 80 ? -15.249 1.739 22.441 1.00 92.44 80 ARG A O 1
ATOM 583 N N . SER A 1 81 ? -16.020 3.540 23.534 1.00 90.31 81 SER A N 1
ATOM 584 C CA . SER A 1 81 ? -16.725 2.771 24.554 1.00 90.31 81 SER A CA 1
ATOM 585 C C . SER A 1 81 ? -17.951 2.097 23.940 1.00 90.31 81 SER A C 1
ATOM 587 O O . SER A 1 81 ? -18.814 2.749 23.352 1.00 90.31 81 SER A O 1
ATOM 589 N N . VAL A 1 82 ? -18.014 0.774 24.075 1.00 93.62 82 VAL A N 1
ATOM 590 C CA . VAL A 1 82 ? -19.137 -0.054 23.628 1.00 93.62 82 VAL A CA 1
ATOM 591 C C . VAL A 1 82 ? -19.646 -0.929 24.777 1.00 93.62 82 VAL A C 1
ATOM 593 O O . VAL A 1 82 ? -18.881 -1.207 25.711 1.00 93.62 82 VAL A O 1
ATOM 596 N N . PRO A 1 83 ? -20.913 -1.380 24.723 1.00 94.50 83 PRO A N 1
ATOM 597 C CA . PRO A 1 83 ? -21.460 -2.327 25.690 1.00 94.50 83 PRO A CA 1
ATOM 598 C C . PRO A 1 83 ? -20.627 -3.612 25.780 1.00 94.50 83 PRO A C 1
ATOM 600 O O . PRO A 1 83 ? -20.015 -4.034 24.798 1.00 94.50 83 PRO A O 1
ATOM 603 N N . GLU A 1 84 ? -20.635 -4.271 26.939 1.00 93.62 84 GLU A N 1
ATOM 604 C CA . GLU A 1 84 ? -19.817 -5.469 27.190 1.00 93.62 84 GLU A CA 1
ATOM 605 C C . GLU A 1 84 ? -20.061 -6.610 26.207 1.00 93.62 84 GLU A C 1
ATOM 607 O O . GLU A 1 84 ? -19.103 -7.244 25.766 1.00 93.62 84 GLU A O 1
ATOM 612 N N . TRP A 1 85 ? -21.310 -6.806 25.788 1.00 94.19 85 TRP A N 1
ATOM 613 C CA . TRP A 1 85 ? -21.675 -7.839 24.820 1.00 94.19 85 TRP A CA 1
ATOM 614 C C . TRP A 1 85 ? -21.052 -7.618 23.431 1.00 94.19 85 TRP A C 1
ATOM 616 O O . TRP A 1 85 ? -20.871 -8.576 22.684 1.00 94.19 85 TRP A O 1
ATOM 626 N N . LEU A 1 86 ? -20.688 -6.378 23.082 1.00 94.12 86 LEU A N 1
ATOM 627 C CA . LEU A 1 86 ? -20.145 -6.034 21.766 1.00 94.12 86 LEU A CA 1
ATOM 628 C C . LEU A 1 86 ? -18.609 -6.072 21.726 1.00 94.12 86 LEU A C 1
ATOM 630 O O . LEU A 1 86 ? -18.027 -6.232 20.653 1.00 94.12 86 LEU A O 1
ATOM 634 N N . ARG A 1 87 ? -17.934 -5.969 22.882 1.00 92.69 87 ARG A N 1
ATOM 635 C CA . ARG A 1 87 ? -16.460 -5.907 22.977 1.00 92.69 87 ARG A CA 1
ATOM 636 C C . ARG A 1 87 ? -15.731 -7.033 22.221 1.00 92.69 87 ARG A C 1
ATOM 638 O O . ARG A 1 87 ? -14.752 -6.709 21.550 1.00 92.69 87 ARG A O 1
ATOM 645 N N . PRO A 1 88 ? -16.173 -8.308 22.250 1.00 93.56 88 PRO A N 1
ATOM 646 C CA . PRO A 1 88 ? -15.486 -9.382 21.523 1.00 93.56 88 PRO A CA 1
ATOM 647 C C . PRO A 1 88 ? -15.621 -9.273 19.999 1.00 93.56 88 PRO A C 1
ATOM 649 O O . PRO A 1 88 ? -14.710 -9.636 19.260 1.00 93.56 88 PRO A O 1
ATOM 652 N N . VAL A 1 89 ? -16.753 -8.749 19.520 1.00 95.19 89 VAL A N 1
ATOM 653 C CA . VAL A 1 89 ? -17.079 -8.655 18.087 1.00 95.19 89 VAL A CA 1
ATOM 654 C C . VAL A 1 89 ? -16.404 -7.442 17.438 1.00 95.19 89 VAL A C 1
ATOM 656 O O . VAL A 1 89 ? -16.150 -7.443 16.232 1.00 95.19 89 VAL A O 1
ATOM 659 N N . MET A 1 90 ? -16.051 -6.425 18.234 1.00 94.88 90 MET A N 1
ATOM 660 C CA . MET A 1 90 ? -15.378 -5.211 17.764 1.00 94.88 90 MET A CA 1
ATOM 661 C C . MET A 1 90 ? -14.112 -5.488 16.931 1.00 94.88 90 MET A C 1
ATOM 663 O O . MET A 1 90 ? -14.101 -5.116 15.757 1.00 94.88 90 MET A O 1
ATOM 667 N N . PRO A 1 91 ? -13.058 -6.137 17.467 1.00 93.94 91 PRO A N 1
ATOM 668 C CA . PRO A 1 91 ? -11.804 -6.342 16.739 1.00 93.94 91 PRO A CA 1
ATOM 669 C C . PRO A 1 91 ? -11.907 -7.349 15.590 1.00 93.94 91 PRO A C 1
ATOM 671 O O . PRO A 1 91 ? -11.107 -7.282 14.661 1.00 93.94 91 PRO A O 1
ATOM 674 N N . ILE A 1 92 ? -12.866 -8.276 15.656 1.00 94.69 92 ILE A N 1
ATOM 675 C CA . ILE A 1 92 ? -12.997 -9.380 14.696 1.00 94.69 92 ILE A CA 1
ATOM 676 C C . ILE A 1 92 ? -13.826 -8.960 13.480 1.00 94.69 92 ILE A C 1
ATOM 678 O O . ILE A 1 92 ? -13.498 -9.336 12.359 1.00 94.69 92 ILE A O 1
ATOM 682 N N . PHE A 1 93 ? -14.894 -8.186 13.690 1.00 95.31 93 PHE A N 1
ATOM 683 C CA . PHE A 1 93 ? -15.871 -7.890 12.644 1.00 95.31 93 PHE A CA 1
ATOM 684 C C . PHE A 1 93 ? -16.122 -6.393 12.473 1.00 95.31 93 PHE A C 1
ATOM 686 O O . PHE A 1 93 ? -15.929 -5.867 11.382 1.00 95.31 93 PHE A O 1
ATOM 693 N N . VAL A 1 94 ? -16.509 -5.682 13.538 1.00 96.00 94 VAL A N 1
ATOM 694 C CA . VAL A 1 94 ? -16.990 -4.291 13.418 1.00 96.00 94 VAL A CA 1
ATOM 695 C C . VAL A 1 94 ? -15.889 -3.350 12.935 1.00 96.00 94 VAL A C 1
ATOM 697 O O . VAL A 1 94 ? -16.094 -2.604 11.979 1.00 96.00 94 VAL A O 1
ATOM 700 N N . ILE A 1 95 ? -14.717 -3.390 13.575 1.00 97.06 95 ILE A N 1
ATOM 701 C CA . ILE A 1 95 ? -13.583 -2.535 13.218 1.00 97.06 95 ILE A CA 1
ATOM 702 C C . ILE A 1 95 ? -13.098 -2.872 11.803 1.00 97.06 95 ILE A C 1
ATOM 704 O O . ILE A 1 95 ? -13.058 -1.952 10.987 1.00 97.06 95 ILE A O 1
ATOM 708 N N . PRO A 1 96 ? -12.795 -4.141 11.454 1.00 97.12 96 PRO A N 1
ATOM 709 C CA . PRO A 1 96 ? -12.432 -4.487 10.085 1.00 97.12 96 PRO A CA 1
ATOM 710 C C . PRO A 1 96 ? -13.460 -4.039 9.044 1.00 97.12 96 PRO A C 1
ATOM 712 O O . PRO A 1 96 ? -13.071 -3.433 8.051 1.00 97.12 96 PRO A O 1
ATOM 715 N N . LEU A 1 97 ? -14.756 -4.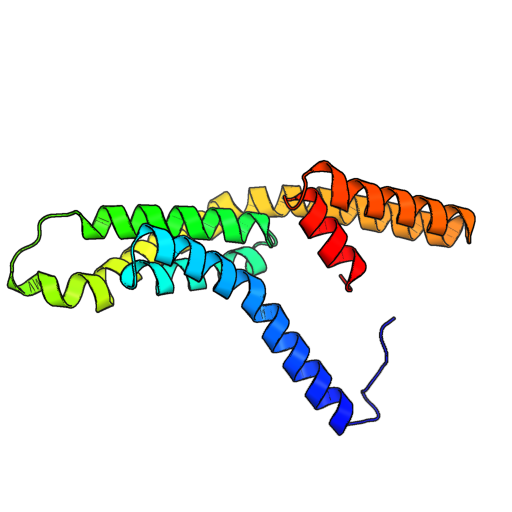271 9.267 1.00 97.88 97 LEU A N 1
ATOM 716 C CA . LEU A 1 97 ? -15.809 -3.952 8.301 1.00 97.88 97 LEU A CA 1
ATOM 717 C C . LEU A 1 97 ? -15.939 -2.443 8.064 1.00 97.88 97 LEU A C 1
ATOM 719 O O . LEU A 1 97 ? -15.897 -1.980 6.921 1.00 97.88 97 LEU A O 1
ATOM 723 N N . ILE A 1 98 ? -16.079 -1.667 9.142 1.00 97.81 98 ILE A N 1
ATOM 724 C CA . ILE A 1 98 ? -16.284 -0.218 9.051 1.00 97.81 98 ILE A CA 1
ATOM 725 C C . ILE A 1 98 ? -15.020 0.459 8.519 1.00 97.81 98 ILE A C 1
ATOM 727 O O . ILE A 1 98 ? -15.107 1.252 7.581 1.00 97.81 98 ILE A O 1
ATOM 731 N N . SER A 1 99 ? -13.843 0.113 9.050 1.00 97.56 99 SER A N 1
ATOM 732 C CA . SER A 1 99 ? -12.577 0.670 8.565 1.00 97.56 99 SER A CA 1
ATOM 733 C C . SER A 1 99 ? -12.351 0.355 7.092 1.00 97.56 99 SER A C 1
ATOM 735 O O . SER A 1 99 ? -11.972 1.245 6.340 1.00 97.56 99 SER A O 1
ATOM 737 N N . THR A 1 100 ? -12.625 -0.878 6.653 1.00 97.75 100 THR A N 1
ATOM 738 C CA . THR A 1 100 ? -12.448 -1.270 5.246 1.00 97.75 100 THR A CA 1
ATOM 739 C C . THR A 1 100 ? -13.391 -0.495 4.338 1.00 97.75 100 THR A C 1
ATOM 741 O O . THR A 1 100 ? -12.980 -0.046 3.274 1.00 97.75 100 THR A O 1
ATOM 744 N N . THR A 1 101 ? -14.636 -0.287 4.768 1.00 98.00 101 THR A N 1
ATOM 745 C CA . THR A 1 101 ? -15.625 0.483 4.005 1.00 98.00 101 THR A CA 1
ATOM 746 C C . THR A 1 101 ? -15.169 1.932 3.835 1.00 98.00 101 THR A C 1
ATOM 748 O O . THR A 1 101 ? -15.155 2.451 2.720 1.00 98.00 101 THR A O 1
ATOM 751 N N . ILE A 1 102 ? -14.730 2.572 4.923 1.00 97.75 102 ILE A N 1
ATOM 752 C CA . ILE A 1 102 ? -14.238 3.956 4.903 1.00 97.75 102 ILE A CA 1
ATOM 753 C C . ILE A 1 102 ? -13.000 4.078 4.008 1.00 97.75 102 ILE A C 1
ATOM 755 O O . ILE A 1 102 ? -12.962 4.934 3.127 1.00 97.75 102 ILE A O 1
ATOM 759 N N . VAL A 1 103 ? -12.005 3.209 4.204 1.00 97.50 103 VAL A N 1
ATOM 760 C CA . VAL A 1 103 ? -10.761 3.211 3.419 1.00 97.50 103 VAL A CA 1
ATOM 761 C C . VAL A 1 103 ? -11.047 2.927 1.946 1.00 97.50 103 VAL A C 1
ATOM 763 O O . VAL A 1 103 ? -10.508 3.610 1.081 1.00 97.50 103 VAL A O 1
ATOM 766 N N . GLY A 1 104 ? -11.920 1.963 1.650 1.00 96.56 104 GLY A N 1
ATOM 767 C CA . GLY A 1 104 ? -12.310 1.601 0.291 1.00 96.56 104 GLY A CA 1
ATOM 768 C C . GLY A 1 104 ? -12.944 2.772 -0.455 1.00 96.56 104 GLY A C 1
ATOM 769 O O . GLY A 1 104 ? -12.468 3.135 -1.529 1.00 96.56 104 GLY A O 1
ATOM 770 N N . PHE A 1 105 ? -13.955 3.424 0.132 1.00 97.44 105 PHE A N 1
ATOM 771 C CA . PHE A 1 105 ? -14.559 4.615 -0.474 1.00 97.44 105 PHE A CA 1
ATOM 772 C C . PHE A 1 105 ? -13.559 5.758 -0.622 1.00 97.44 105 PHE A C 1
ATOM 774 O O . PHE A 1 105 ? -13.517 6.401 -1.668 1.00 97.44 105 PHE A O 1
ATOM 781 N N . PHE A 1 106 ? -12.717 5.989 0.385 1.00 96.12 106 PHE A N 1
ATOM 782 C CA . PHE A 1 106 ? -11.698 7.028 0.297 1.00 96.12 106 PHE A CA 1
ATOM 783 C C . PHE A 1 106 ? -10.736 6.773 -0.869 1.00 96.12 106 PHE A C 1
ATOM 785 O O . PHE A 1 106 ? -10.444 7.683 -1.640 1.00 96.12 106 PHE A O 1
ATOM 792 N N . MET A 1 107 ? -10.282 5.534 -1.051 1.00 96.12 107 MET A N 1
ATOM 793 C CA . MET A 1 107 ? -9.393 5.180 -2.156 1.00 96.12 107 MET A CA 1
ATOM 794 C C . MET A 1 107 ? -10.067 5.308 -3.525 1.00 96.12 107 MET A C 1
ATOM 796 O O . MET A 1 107 ? -9.403 5.720 -4.470 1.00 96.12 107 MET A O 1
ATOM 800 N N . LEU A 1 108 ? -11.370 5.028 -3.635 1.00 94.56 108 LEU A N 1
ATOM 801 C CA . LEU A 1 108 ? -12.114 5.204 -4.888 1.00 94.56 108 LEU A CA 1
ATOM 802 C C . LEU A 1 108 ? -12.226 6.669 -5.320 1.00 94.56 108 LEU A C 1
ATOM 804 O O . LEU A 1 108 ? -12.122 6.949 -6.509 1.00 94.56 108 LEU A O 1
ATOM 808 N N . TYR A 1 109 ? -12.442 7.592 -4.381 1.00 93.75 109 TYR A N 1
ATOM 809 C CA . TYR A 1 109 ? -12.667 9.002 -4.719 1.00 93.75 109 TYR A CA 1
ATOM 810 C C . TYR A 1 109 ? -11.401 9.854 -4.650 1.00 93.75 109 TYR A C 1
ATOM 812 O O . TYR A 1 109 ? -11.193 10.719 -5.492 1.00 93.75 109 TYR A O 1
ATOM 820 N N . VAL A 1 110 ? -10.552 9.626 -3.649 1.00 93.00 110 VAL A N 1
ATOM 821 C CA . VAL A 1 110 ? -9.364 10.452 -3.389 1.00 93.00 110 VAL A CA 1
ATOM 822 C C . VAL A 1 110 ? -8.086 9.764 -3.862 1.00 93.00 110 VAL A C 1
ATOM 824 O O . VAL A 1 110 ? -7.158 10.430 -4.317 1.00 93.00 110 VAL A O 1
ATOM 827 N N . GLY A 1 111 ? -8.034 8.430 -3.806 1.00 91.19 111 GLY A N 1
ATOM 828 C CA . GLY A 1 111 ? -6.866 7.663 -4.248 1.00 91.19 111 GLY A CA 1
ATOM 829 C C . GLY A 1 111 ? -6.531 7.867 -5.729 1.00 91.19 111 GLY A C 1
ATOM 830 O O . GLY A 1 111 ? -5.360 7.803 -6.095 1.00 91.19 111 GLY A O 1
ATOM 831 N N . VAL A 1 112 ? -7.524 8.199 -6.559 1.00 91.50 112 VAL A N 1
ATOM 832 C CA . VAL A 1 112 ? -7.339 8.504 -7.987 1.00 91.50 112 VAL A CA 1
ATOM 833 C C . VAL A 1 112 ? -6.393 9.688 -8.200 1.00 91.50 112 VAL A C 1
ATOM 835 O O . VAL A 1 112 ? -5.509 9.587 -9.040 1.00 91.50 112 VAL A O 1
ATOM 838 N N . TYR A 1 113 ? -6.473 10.751 -7.392 1.00 92.19 113 TYR A N 1
ATOM 839 C CA . TYR A 1 113 ? -5.568 11.904 -7.519 1.00 92.19 113 TYR A CA 1
ATOM 840 C C . TYR A 1 113 ? -4.107 11.544 -7.222 1.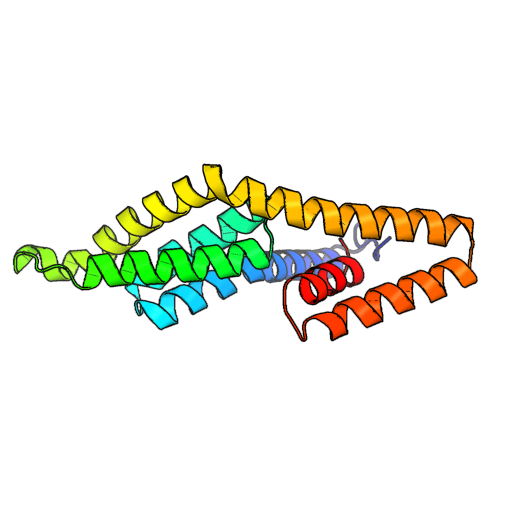00 92.19 113 TYR A C 1
ATOM 842 O O . TYR A 1 113 ? -3.183 12.055 -7.853 1.00 92.19 113 TYR A O 1
ATOM 850 N N . VAL A 1 114 ? -3.885 10.622 -6.280 1.00 90.56 114 VAL A N 1
ATOM 851 C CA . VAL A 1 114 ? -2.544 10.075 -6.025 1.00 90.56 114 VAL A CA 1
ATOM 852 C C . VAL A 1 114 ? -2.082 9.247 -7.227 1.00 90.56 114 VAL A C 1
ATOM 854 O O . VAL A 1 114 ? -0.922 9.337 -7.622 1.00 90.56 114 VAL A O 1
ATOM 857 N N . GLY A 1 115 ? -2.988 8.477 -7.835 1.00 90.06 115 GLY A N 1
ATOM 858 C CA . GLY A 1 115 ? -2.730 7.731 -9.066 1.00 90.06 115 GLY A CA 1
ATOM 859 C C . GLY A 1 115 ? -2.378 8.614 -10.258 1.00 90.06 115 GLY A C 1
ATOM 860 O O . GLY A 1 115 ? -1.439 8.303 -10.982 1.00 90.06 115 GLY A O 1
ATOM 861 N N . GLU A 1 116 ? -3.059 9.744 -10.434 1.00 91.00 116 GLU A N 1
ATOM 862 C CA . GLU A 1 116 ? -2.747 10.722 -11.481 1.00 91.00 116 GLU A CA 1
ATOM 863 C C . GLU A 1 116 ? -1.337 11.289 -11.312 1.00 91.00 116 GLU A C 1
ATOM 865 O O . GLU A 1 116 ? -0.559 11.296 -12.265 1.00 91.00 116 GLU A O 1
ATOM 870 N N . PHE A 1 117 ? -0.965 11.687 -10.092 1.00 89.44 117 PHE A N 1
ATOM 871 C CA . PHE A 1 117 ? 0.386 12.168 -9.802 1.00 89.44 117 PHE A CA 1
ATOM 872 C C . PHE A 1 117 ? 1.458 11.112 -10.110 1.00 89.44 117 PHE A C 1
ATOM 874 O O . PHE A 1 117 ? 2.455 11.406 -10.771 1.00 89.44 117 PHE A O 1
ATOM 881 N N . MET A 1 118 ? 1.238 9.866 -9.680 1.00 88.69 118 MET A N 1
ATOM 882 C CA . MET A 1 118 ? 2.151 8.757 -9.977 1.00 88.69 118 MET A CA 1
ATOM 883 C C . MET A 1 118 ? 2.221 8.478 -11.485 1.00 88.69 118 MET A C 1
ATOM 885 O O . MET A 1 118 ? 3.305 8.249 -12.019 1.00 88.69 118 MET A O 1
ATOM 889 N N . GLY A 1 119 ? 1.090 8.581 -12.187 1.00 88.44 119 GLY A N 1
ATOM 890 C CA . GLY A 1 119 ? 1.003 8.440 -13.638 1.00 88.44 119 GLY A CA 1
ATOM 891 C C . GLY A 1 119 ? 1.784 9.515 -14.394 1.00 88.44 119 GLY A C 1
ATOM 892 O O . GLY A 1 119 ? 2.414 9.208 -15.403 1.00 88.44 119 GLY A O 1
ATOM 893 N N . VAL A 1 120 ? 1.824 10.755 -13.892 1.00 89.38 120 VAL A N 1
ATOM 894 C CA . VAL A 1 120 ? 2.664 11.819 -14.466 1.00 89.38 120 VAL A CA 1
ATOM 895 C C . VAL A 1 120 ? 4.143 11.437 -14.382 1.00 89.38 120 VAL A C 1
ATOM 897 O O . VAL A 1 120 ? 4.839 11.497 -15.396 1.00 89.38 120 VAL A O 1
ATOM 900 N N . LEU A 1 121 ? 4.615 10.977 -13.219 1.00 87.50 121 LEU A N 1
ATOM 901 C CA . LEU A 1 121 ? 6.008 10.544 -13.045 1.00 87.50 121 LEU A CA 1
ATOM 902 C C . LEU A 1 121 ? 6.357 9.366 -13.966 1.00 87.50 121 LEU A C 1
ATOM 904 O O . LEU A 1 121 ? 7.388 9.385 -14.639 1.00 87.50 121 LEU A O 1
ATOM 908 N N . GLU A 1 122 ? 5.474 8.369 -14.043 1.00 87.25 122 GLU A N 1
ATOM 909 C CA . GLU A 1 122 ? 5.655 7.202 -14.907 1.00 87.25 122 GLU A CA 1
ATOM 910 C C . GLU A 1 122 ? 5.670 7.588 -16.395 1.00 87.25 122 GLU A C 1
ATOM 912 O O . GLU A 1 122 ? 6.533 7.139 -17.149 1.00 87.25 122 GLU A O 1
ATOM 917 N N . SER A 1 123 ? 4.762 8.467 -16.826 1.00 89.12 123 SER A N 1
ATOM 918 C CA . SER A 1 123 ? 4.713 8.957 -18.209 1.00 89.12 123 SER A CA 1
ATOM 919 C C . SER A 1 123 ? 5.955 9.771 -18.589 1.00 89.12 123 SER A C 1
ATOM 921 O O . SER A 1 123 ? 6.448 9.659 -19.715 1.00 89.12 123 SER A O 1
ATOM 923 N N . GLY A 1 124 ? 6.513 10.533 -17.642 1.00 88.50 124 GLY A N 1
ATOM 924 C CA . GLY A 1 124 ? 7.773 11.249 -17.815 1.00 88.50 124 GLY A CA 1
ATOM 925 C C . GLY A 1 124 ? 8.938 10.288 -18.048 1.00 88.50 124 GLY A C 1
ATOM 926 O O . GLY A 1 124 ? 9.694 10.457 -19.004 1.00 88.50 124 GLY A O 1
ATOM 927 N N . LEU A 1 125 ? 9.035 9.227 -17.241 1.00 87.50 125 LEU A N 1
ATOM 928 C CA . LEU A 1 125 ? 10.049 8.184 -17.415 1.00 87.50 125 LEU A CA 1
ATOM 929 C C . LEU A 1 125 ? 9.890 7.423 -18.736 1.00 87.50 125 LEU A C 1
ATOM 931 O O . LEU A 1 125 ? 10.877 7.232 -19.445 1.00 87.50 125 LEU A O 1
ATOM 935 N N . LYS A 1 126 ? 8.659 7.066 -19.122 1.00 89.12 126 LYS A N 1
ATOM 936 C CA . LYS A 1 126 ? 8.370 6.432 -20.422 1.00 89.12 126 LYS A CA 1
ATOM 937 C C . LYS A 1 126 ? 8.768 7.321 -21.600 1.00 89.12 126 LYS A C 1
ATOM 939 O O . LYS A 1 126 ? 9.344 6.843 -22.574 1.00 89.12 126 LYS A O 1
ATOM 944 N N . SER A 1 127 ? 8.536 8.628 -21.491 1.00 88.38 127 SER A N 1
ATOM 945 C CA . SER A 1 127 ? 8.962 9.597 -22.509 1.00 88.38 127 SER A CA 1
ATOM 946 C C . SER A 1 127 ? 10.490 9.674 -22.606 1.00 88.38 127 SER A C 1
ATOM 948 O O . SER A 1 127 ? 11.049 9.667 -23.703 1.00 88.38 127 SER A O 1
ATOM 950 N N . LEU A 1 128 ? 11.190 9.682 -21.465 1.00 86.88 128 LEU A N 1
ATOM 951 C CA . LEU A 1 128 ? 12.654 9.635 -21.431 1.00 86.88 128 LEU A CA 1
ATOM 952 C C . LEU A 1 128 ? 13.207 8.324 -22.003 1.00 86.88 128 LEU A C 1
ATOM 954 O O . LEU A 1 128 ? 14.219 8.352 -22.700 1.00 86.88 128 LEU A O 1
ATOM 958 N N . GLN A 1 129 ? 12.535 7.197 -21.771 1.00 87.00 129 GLN A N 1
ATOM 959 C CA . GLN A 1 129 ? 12.898 5.908 -22.357 1.00 87.00 129 GLN A CA 1
ATOM 960 C C . GLN A 1 129 ? 12.731 5.898 -23.878 1.00 87.00 129 GLN A C 1
ATOM 962 O O . GLN A 1 129 ? 13.676 5.541 -24.578 1.00 87.00 129 GLN A O 1
ATOM 967 N N . SER A 1 130 ? 11.600 6.370 -24.405 1.00 87.00 130 SER A N 1
ATOM 968 C CA . SER A 1 130 ? 11.387 6.485 -25.856 1.00 87.00 130 SER A CA 1
ATOM 969 C C . SER A 1 130 ? 12.447 7.374 -26.519 1.00 87.00 130 SER A C 1
ATOM 971 O O . SER A 1 130 ? 12.978 7.051 -27.584 1.00 87.00 130 SER A O 1
ATOM 973 N N . ASN A 1 131 ? 12.811 8.483 -25.870 1.00 85.06 131 ASN A N 1
ATOM 974 C CA . ASN A 1 131 ? 13.902 9.334 -26.337 1.00 85.06 131 ASN A CA 1
ATOM 975 C C . ASN A 1 131 ? 15.244 8.592 -26.269 1.00 85.06 131 ASN A C 1
ATOM 977 O O . ASN A 1 131 ? 16.047 8.679 -27.195 1.00 85.06 131 ASN A O 1
ATOM 981 N N . SER A 1 132 ? 15.481 7.813 -25.211 1.00 86.00 132 SER A N 1
ATOM 982 C CA . SER A 1 132 ? 16.721 7.053 -25.044 1.00 86.00 132 SER A CA 1
ATOM 983 C C . SER A 1 132 ? 16.968 6.047 -26.172 1.00 86.00 132 SER A C 1
ATOM 985 O O . SER A 1 132 ? 18.107 5.874 -26.598 1.00 86.00 132 SER A O 1
ATOM 987 N N . GLU A 1 133 ? 15.907 5.435 -26.700 1.00 84.50 133 GLU A N 1
ATOM 988 C CA . GLU A 1 133 ? 15.979 4.519 -27.841 1.00 84.50 133 GLU A CA 1
ATOM 989 C C . GLU A 1 133 ? 16.316 5.257 -29.141 1.00 84.50 133 GLU A C 1
ATOM 991 O O . GLU A 1 133 ? 17.119 4.768 -29.933 1.00 84.50 133 GLU A O 1
ATOM 996 N N . THR A 1 134 ? 15.794 6.477 -29.307 1.00 83.50 134 THR A N 1
ATOM 997 C CA . THR A 1 134 ? 16.062 7.342 -30.468 1.00 83.50 134 THR A CA 1
ATOM 998 C C . THR A 1 134 ? 17.510 7.849 -30.490 1.00 83.50 134 THR A C 1
ATOM 1000 O O . THR A 1 134 ? 18.153 7.862 -31.537 1.00 83.50 134 THR A O 1
ATOM 1003 N N . PHE A 1 135 ? 18.055 8.243 -29.332 1.00 82.12 135 PHE A N 1
ATOM 1004 C CA . PHE A 1 135 ? 19.416 8.790 -29.197 1.00 82.12 135 PHE A CA 1
ATOM 1005 C C . PHE A 1 135 ? 20.500 7.723 -28.937 1.00 82.12 135 PHE A C 1
ATOM 1007 O O . PHE A 1 135 ? 21.672 8.057 -28.733 1.00 82.12 135 PHE A O 1
ATOM 1014 N N . GLY A 1 136 ? 20.141 6.436 -28.925 1.00 87.00 136 GLY A N 1
ATOM 1015 C CA . GLY A 1 136 ? 21.079 5.327 -28.753 1.00 87.00 136 GLY A CA 1
ATOM 1016 C C . GLY A 1 136 ? 21.794 5.322 -27.393 1.00 87.00 136 GLY A C 1
ATOM 1017 O O . GLY A 1 136 ? 21.190 5.510 -26.338 1.00 87.00 136 GLY A O 1
ATOM 1018 N N . VAL A 1 137 ? 23.106 5.067 -27.389 1.00 88.19 137 VAL A N 1
ATOM 1019 C CA . VAL A 1 137 ? 23.890 4.862 -26.150 1.00 88.19 137 VAL A CA 1
ATOM 1020 C C . VAL A 1 137 ? 23.852 6.083 -25.223 1.00 88.19 137 VAL A C 1
ATOM 1022 O O . VAL A 1 137 ? 23.682 5.922 -24.015 1.00 88.19 137 VAL A O 1
ATOM 1025 N N . LEU A 1 138 ? 23.950 7.301 -25.770 1.00 88.00 138 LEU A N 1
ATOM 1026 C CA . LEU A 1 138 ? 23.917 8.538 -24.977 1.00 88.00 138 LEU A CA 1
ATOM 1027 C C . LEU A 1 138 ? 22.572 8.724 -24.268 1.00 88.00 138 LEU A C 1
ATOM 1029 O O . LEU A 1 138 ? 22.532 9.109 -23.100 1.00 88.00 138 LEU A O 1
ATOM 1033 N N . GLY A 1 139 ? 21.478 8.383 -24.951 1.00 88.06 139 GLY A N 1
ATOM 1034 C CA . GLY A 1 139 ? 20.139 8.419 -24.383 1.00 88.06 139 GLY A CA 1
ATOM 1035 C C . GLY A 1 139 ? 19.971 7.447 -23.213 1.00 88.06 139 GLY A C 1
ATOM 1036 O O . GLY A 1 139 ? 19.410 7.813 -22.182 1.00 88.06 139 GLY A O 1
ATOM 1037 N N . LYS A 1 140 ? 20.499 6.223 -23.336 1.00 87.88 140 LYS A N 1
ATOM 1038 C CA . LYS A 1 140 ? 20.437 5.207 -22.269 1.00 87.88 140 LYS A CA 1
ATOM 1039 C C . LYS A 1 140 ? 21.278 5.583 -21.048 1.00 87.88 140 LYS A C 1
ATOM 1041 O O . LYS A 1 140 ? 20.838 5.365 -19.922 1.00 87.88 140 LYS A O 1
ATOM 1046 N N . ILE A 1 141 ? 22.453 6.186 -21.254 1.00 90.81 141 ILE A N 1
ATOM 1047 C CA . ILE A 1 141 ? 23.280 6.721 -20.158 1.00 90.81 141 ILE A CA 1
ATOM 1048 C C . ILE A 1 141 ? 22.528 7.835 -19.424 1.00 90.81 141 ILE A C 1
ATOM 1050 O O . ILE A 1 141 ? 22.475 7.832 -18.195 1.00 90.81 141 ILE A O 1
ATOM 1054 N N . PHE A 1 142 ? 21.908 8.760 -20.162 1.00 90.62 142 PHE A N 1
ATOM 1055 C CA . PHE A 1 142 ? 21.127 9.843 -19.570 1.00 90.62 142 PHE A CA 1
ATOM 1056 C C . PHE A 1 142 ? 19.927 9.320 -18.770 1.00 90.62 142 PHE A C 1
ATOM 1058 O O . PHE A 1 142 ? 19.729 9.732 -17.629 1.00 90.62 142 PHE A O 1
ATOM 1065 N N . LEU A 1 143 ? 19.176 8.360 -19.321 1.00 89.50 143 LEU A N 1
ATOM 1066 C CA . LEU A 1 143 ? 18.082 7.696 -18.611 1.00 89.50 143 LEU A CA 1
ATOM 1067 C C . LEU A 1 143 ? 18.572 7.042 -17.311 1.00 89.50 143 LEU A C 1
ATOM 1069 O O . LEU A 1 143 ? 17.957 7.226 -16.265 1.00 89.50 143 LEU A O 1
ATOM 1073 N N . GLY A 1 144 ? 19.701 6.328 -17.356 1.00 90.38 144 GLY A N 1
ATOM 1074 C CA . GLY A 1 144 ? 20.313 5.732 -16.169 1.00 90.38 144 GLY A CA 1
ATOM 1075 C C . GLY A 1 144 ? 20.701 6.767 -15.109 1.00 90.38 144 GLY A C 1
ATOM 1076 O O . GLY A 1 144 ? 20.501 6.526 -13.921 1.00 90.38 144 GLY A O 1
ATOM 1077 N N . LEU A 1 145 ? 21.190 7.940 -15.521 1.00 92.25 145 LEU A N 1
ATOM 1078 C CA . LEU A 1 145 ? 21.536 9.038 -14.614 1.00 92.25 145 LEU A CA 1
ATOM 1079 C C . LEU A 1 145 ? 20.288 9.637 -13.950 1.00 92.25 145 LEU A C 1
ATOM 1081 O O . LEU A 1 145 ? 20.303 9.887 -12.746 1.00 92.25 145 LEU A O 1
ATOM 1085 N N . VAL A 1 146 ? 19.196 9.807 -14.703 1.00 91.44 146 VAL A N 1
ATOM 1086 C CA . VAL A 1 146 ? 17.904 10.261 -14.158 1.00 91.44 146 VAL A CA 1
ATOM 1087 C C . VAL A 1 146 ? 17.310 9.228 -13.198 1.00 91.44 146 VAL A C 1
ATOM 1089 O O . VAL A 1 146 ? 16.871 9.586 -12.111 1.00 91.44 146 VAL A O 1
ATOM 1092 N N . LEU A 1 147 ? 17.327 7.940 -13.542 1.00 90.25 147 LEU A N 1
ATOM 1093 C CA . LEU A 1 147 ? 16.839 6.890 -12.641 1.00 90.25 147 LEU A CA 1
ATOM 1094 C C . LEU A 1 147 ? 17.688 6.807 -11.366 1.00 90.25 147 LEU A C 1
ATOM 1096 O O . LEU A 1 147 ? 17.146 6.745 -10.264 1.00 90.25 147 LEU A O 1
ATOM 1100 N N . GLY A 1 148 ? 19.015 6.868 -11.504 1.00 89.75 148 GLY A N 1
ATOM 1101 C CA . GLY A 1 148 ? 19.941 6.891 -10.375 1.00 89.75 148 GLY A CA 1
ATOM 1102 C C . GLY A 1 148 ? 19.733 8.103 -9.465 1.00 89.75 148 GLY A C 1
ATOM 1103 O O . GLY A 1 148 ? 19.759 7.954 -8.244 1.00 89.75 148 GLY A O 1
ATOM 1104 N N . SER A 1 149 ? 19.464 9.283 -10.033 1.00 90.25 149 SER A N 1
ATOM 1105 C CA . SER A 1 149 ? 19.153 10.477 -9.243 1.00 90.25 149 SER A CA 1
ATOM 1106 C C . SER A 1 149 ? 17.790 10.366 -8.561 1.00 90.25 149 SER A C 1
ATOM 1108 O O . SER A 1 149 ? 17.692 10.637 -7.371 1.00 90.25 149 SER A O 1
ATOM 1110 N N . MET A 1 150 ? 16.750 9.874 -9.237 1.00 90.50 150 MET A N 1
ATOM 1111 C CA . MET A 1 150 ? 15.431 9.669 -8.623 1.00 90.50 150 MET A CA 1
ATOM 1112 C C . MET A 1 150 ? 15.463 8.694 -7.439 1.00 90.50 150 MET A C 1
ATOM 1114 O O . MET A 1 150 ? 14.747 8.906 -6.463 1.00 90.50 150 MET A O 1
ATOM 1118 N N . ILE A 1 151 ? 16.314 7.663 -7.484 1.00 89.31 151 ILE A N 1
ATOM 1119 C CA . ILE A 1 151 ? 16.517 6.740 -6.356 1.00 89.31 151 ILE A CA 1
ATOM 112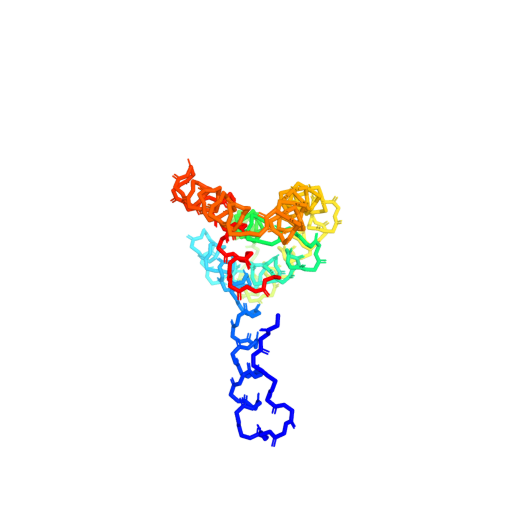0 C C . ILE A 1 151 ? 17.093 7.472 -5.133 1.00 89.31 151 ILE A C 1
ATOM 1122 O O . ILE A 1 151 ? 16.737 7.142 -3.999 1.00 89.31 151 ILE A O 1
ATOM 1126 N N . THR A 1 152 ? 17.960 8.468 -5.325 1.00 88.62 152 THR A N 1
ATOM 1127 C CA . THR A 1 152 ? 18.608 9.172 -4.210 1.00 88.62 152 THR A CA 1
ATOM 1128 C C . THR A 1 152 ? 17.887 10.445 -3.767 1.00 88.62 152 THR A C 1
ATOM 1130 O O . THR A 1 152 ? 18.034 10.835 -2.612 1.00 88.62 152 THR A O 1
ATOM 1133 N N . VAL A 1 153 ? 17.075 11.067 -4.625 1.00 88.38 153 VAL A N 1
ATOM 1134 C CA . VAL A 1 153 ? 16.422 12.366 -4.368 1.00 88.38 153 VAL A CA 1
ATOM 1135 C C . VAL A 1 153 ? 15.586 12.382 -3.089 1.00 88.38 153 VAL A C 1
ATOM 1137 O O . VAL A 1 153 ? 15.661 13.347 -2.333 1.00 88.38 153 VAL A O 1
ATOM 1140 N N . ASP A 1 154 ? 14.805 11.333 -2.825 1.00 84.50 154 ASP A N 1
ATOM 1141 C CA . ASP A 1 154 ? 13.916 11.280 -1.658 1.00 84.50 154 ASP A CA 1
ATOM 1142 C C . ASP A 1 154 ? 14.245 10.151 -0.672 1.00 84.50 154 ASP A C 1
ATOM 1144 O O . ASP A 1 154 ? 13.442 9.857 0.215 1.00 84.50 154 ASP A O 1
ATOM 1148 N N . MET A 1 155 ? 15.420 9.521 -0.824 1.00 80.81 155 MET A N 1
ATOM 1149 C CA . MET A 1 155 ? 15.936 8.467 0.063 1.00 80.81 155 MET A CA 1
ATOM 1150 C C . MET A 1 155 ? 14.916 7.345 0.373 1.00 80.81 155 MET A C 1
ATOM 1152 O O . MET A 1 155 ? 14.934 6.769 1.460 1.00 80.81 155 MET A O 1
ATOM 1156 N N . GLY A 1 156 ? 14.033 7.007 -0.579 1.00 76.19 156 GLY A N 1
ATOM 1157 C CA . GLY A 1 156 ? 13.061 5.909 -0.441 1.00 76.19 156 GLY A CA 1
ATOM 1158 C C . GLY A 1 156 ? 11.585 6.319 -0.477 1.00 76.19 156 GLY A C 1
ATOM 1159 O O . GLY A 1 156 ? 10.721 5.476 -0.220 1.00 76.19 156 GLY A O 1
ATOM 1160 N N . GLY A 1 157 ? 11.296 7.582 -0.786 1.00 81.56 157 GLY A N 1
ATOM 1161 C CA . GLY A 1 157 ? 9.956 8.132 -0.971 1.00 81.56 157 GLY A CA 1
ATOM 1162 C C . GLY A 1 157 ? 9.328 7.830 -2.350 1.00 81.56 157 GLY A C 1
ATOM 1163 O O . GLY A 1 157 ? 9.679 6.840 -3.003 1.00 81.56 157 GLY A O 1
ATOM 1164 N N . PRO A 1 158 ? 8.352 8.649 -2.797 1.00 78.31 158 PRO A N 1
ATOM 1165 C CA . PRO A 1 158 ? 7.625 8.443 -4.053 1.00 78.31 158 PRO A CA 1
ATOM 1166 C C . PRO A 1 158 ? 8.506 8.345 -5.309 1.00 78.31 158 PRO A C 1
ATOM 1168 O O . PRO A 1 158 ? 8.293 7.451 -6.125 1.00 78.31 158 PRO A O 1
ATOM 1171 N N . PHE A 1 159 ? 9.501 9.218 -5.469 1.00 85.19 159 PHE A N 1
ATOM 1172 C CA . PHE A 1 159 ? 10.389 9.262 -6.634 1.00 85.19 159 PHE A CA 1
ATOM 1173 C C . PHE A 1 159 ? 11.279 8.022 -6.708 1.00 85.19 159 PHE A C 1
ATOM 1175 O O . PHE A 1 159 ? 11.374 7.408 -7.773 1.00 85.19 159 PHE A O 1
ATOM 1182 N N . ASN A 1 160 ? 11.856 7.593 -5.580 1.00 89.94 160 ASN A N 1
ATOM 1183 C CA . ASN A 1 160 ? 12.640 6.361 -5.524 1.00 89.94 160 ASN A CA 1
ATOM 1184 C C . ASN A 1 160 ? 11.784 5.148 -5.903 1.00 89.94 160 ASN A C 1
ATOM 1186 O O . ASN A 1 160 ? 12.200 4.327 -6.718 1.00 89.94 160 ASN A O 1
ATOM 1190 N N . LYS A 1 161 ? 10.563 5.048 -5.366 1.00 84.88 161 LYS A N 1
ATOM 1191 C CA . LYS A 1 161 ? 9.693 3.889 -5.609 1.00 84.88 161 LYS A CA 1
ATOM 1192 C C . LYS A 1 161 ? 9.179 3.819 -7.042 1.00 84.88 161 LYS A C 1
ATOM 1194 O O . LYS A 1 161 ? 9.085 2.716 -7.574 1.00 84.88 161 LYS A O 1
ATOM 1199 N N . VAL A 1 162 ? 8.906 4.960 -7.676 1.00 83.69 162 VAL A N 1
ATOM 1200 C CA . VAL A 1 162 ? 8.583 5.010 -9.110 1.00 83.69 162 VAL A CA 1
ATOM 1201 C C . VAL A 1 162 ? 9.792 4.590 -9.949 1.00 83.69 162 VAL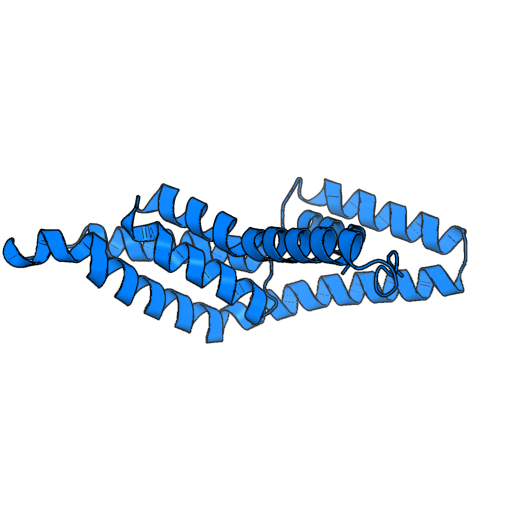 A C 1
ATOM 1203 O O . VAL A 1 162 ? 9.644 3.730 -10.810 1.00 83.69 162 VAL A O 1
ATOM 1206 N N . ALA A 1 163 ? 10.992 5.109 -9.669 1.00 86.38 163 ALA A N 1
ATOM 1207 C CA . ALA A 1 163 ? 12.207 4.731 -10.398 1.00 86.38 163 ALA A CA 1
ATOM 1208 C C . ALA A 1 163 ? 12.570 3.245 -10.225 1.00 86.38 163 ALA A C 1
ATOM 1210 O O . ALA A 1 163 ? 12.950 2.587 -11.191 1.00 86.38 163 ALA A O 1
ATOM 1211 N N . PHE A 1 164 ? 12.410 2.698 -9.016 1.00 85.12 164 PHE A N 1
ATOM 1212 C CA . PHE A 1 164 ? 12.623 1.278 -8.736 1.00 85.12 164 PHE A CA 1
ATOM 1213 C C . PHE A 1 164 ? 11.639 0.397 -9.511 1.00 85.12 164 PHE A C 1
ATOM 1215 O O . PHE A 1 164 ? 12.062 -0.540 -10.182 1.00 85.12 164 PHE A O 1
ATOM 1222 N N . LEU A 1 165 ? 10.338 0.710 -9.455 1.00 78.00 165 LEU A N 1
ATOM 1223 C CA . LEU A 1 165 ? 9.310 -0.047 -10.177 1.00 78.00 165 LEU A CA 1
ATOM 1224 C C . LEU A 1 165 ? 9.477 0.058 -11.697 1.00 78.00 165 LEU A C 1
ATOM 1226 O O . LEU A 1 165 ? 9.311 -0.936 -12.394 1.00 78.00 165 LEU A O 1
ATOM 1230 N N . PHE A 1 166 ? 9.871 1.226 -12.202 1.00 82.38 166 PHE A N 1
ATOM 1231 C CA . PHE A 1 166 ? 10.228 1.409 -13.606 1.00 82.38 166 PHE A CA 1
ATOM 1232 C C . PHE A 1 166 ? 11.430 0.540 -14.008 1.00 82.38 166 PHE A C 1
ATOM 1234 O O . PHE A 1 166 ? 11.390 -0.152 -15.017 1.00 82.38 166 PHE A O 1
ATOM 1241 N N . GLY A 1 167 ? 12.486 0.515 -13.190 1.00 79.19 167 GLY A N 1
ATOM 1242 C CA . GLY A 1 167 ? 13.698 -0.256 -13.475 1.00 79.19 167 GLY A CA 1
ATOM 1243 C C . GLY A 1 167 ? 13.521 -1.777 -13.412 1.00 79.19 167 GLY A C 1
ATOM 1244 O O . GLY A 1 167 ? 14.222 -2.494 -14.123 1.00 79.19 167 GLY A O 1
ATOM 1245 N N . VAL A 1 168 ? 12.599 -2.279 -12.582 1.00 72.81 168 VAL A N 1
ATOM 1246 C CA . VAL A 1 168 ? 12.330 -3.724 -12.438 1.00 72.81 168 VAL A CA 1
ATOM 1247 C C . VAL A 1 168 ? 11.241 -4.258 -13.374 1.00 72.81 168 VAL A C 1
ATOM 1249 O O . VAL A 1 168 ? 10.971 -5.458 -13.347 1.00 72.81 168 VAL A O 1
ATOM 1252 N N . GLY A 1 169 ? 10.661 -3.413 -14.231 1.00 59.03 169 GLY A N 1
ATOM 1253 C CA . GLY A 1 169 ? 9.796 -3.864 -15.324 1.00 59.03 169 GLY A CA 1
ATOM 1254 C C . GLY A 1 169 ? 8.321 -3.490 -15.205 1.00 59.03 169 GLY A C 1
ATOM 1255 O O . GLY A 1 169 ? 7.459 -4.329 -15.470 1.00 59.03 169 GLY A O 1
ATOM 1256 N N . LEU A 1 170 ? 8.032 -2.232 -14.864 1.00 49.28 170 LEU A N 1
ATOM 1257 C CA . LEU A 1 170 ? 6.944 -1.540 -15.567 1.00 49.28 170 LEU A CA 1
ATOM 1258 C C . LEU A 1 170 ? 7.254 -1.423 -17.069 1.00 49.28 170 LEU A C 1
ATOM 1260 O O . LEU A 1 170 ? 8.451 -1.341 -17.423 1.00 49.28 170 LEU A O 1
#

Secondary structure (DSSP, 8-state):
-----TT-HHHHHHHHHHHHHHHTHHHHHHHHHHHHHH-GGGHHHHHHHHHHHHHTT-HHHHHHHHHHHHHHHHHHHHTS---TTTTTHIIIIIHHHHHHHHHHHHHHHTHHHHHHHHHHHHHHHHHHHHHHHHTHHHHHHHHHHHHHHHHHHTSSSHHHHHHHHHHTT-